Protein AF-A0A8H3HIB6-F1 (afdb_monomer)

Mean predicted aligned error: 14.37 Å

InterPro domains:
  IPR028945 Get1 family [PF04420] (6-119)
  IPR029012 Helix hairpin bin domain superfamily [G3DSA:1.10.287.660] (32-106)

Secondary structure (DSSP, 8-state):
--HHHHHHHHHHHHHHHHHH-HHHHHHHHHHHHHHHHSHHHHHHHHHHHHHHHHHHHHHHHS-TTTTHHHHHHHHHHHHHHHHHHHHHHHHHHHHHHHHHHHHHHHHHHHHHHHHHHHHHHHHHHHHHHHHHHHHHHHHHHHHHHHHHHHHHS--

Nearest PDB structures (foldseek):
  8tid-assembly1_J  TM=3.700E-01  e=4.736E+00  Tetrahymena thermophila

Structure (mmCIF, N/CA/C/O backbone):
data_AF-A0A8H3HIB6-F1
#
_entry.id   AF-A0A8H3HIB6-F1
#
loop_
_atom_site.group_PDB
_atom_site.id
_atom_site.type_symbol
_atom_site.label_atom_id
_atom_site.label_alt_id
_atom_site.label_comp_id
_atom_site.label_asym_id
_atom_site.label_entity_id
_atom_site.label_seq_id
_atom_site.pdbx_PDB_ins_code
_atom_site.Cartn_x
_atom_site.Cartn_y
_atom_site.Cartn_z
_atom_site.occupancy
_atom_site.B_iso_or_equiv
_atom_site.auth_seq_id
_atom_site.auth_comp_id
_atom_site.auth_asym_id
_atom_site.auth_atom_id
_atom_site.pdbx_PDB_model_num
ATOM 1 N N . MET A 1 1 ? 26.232 -17.263 -21.374 1.00 53.28 1 MET A N 1
ATOM 2 C CA . MET A 1 1 ? 24.855 -16.727 -21.423 1.00 53.28 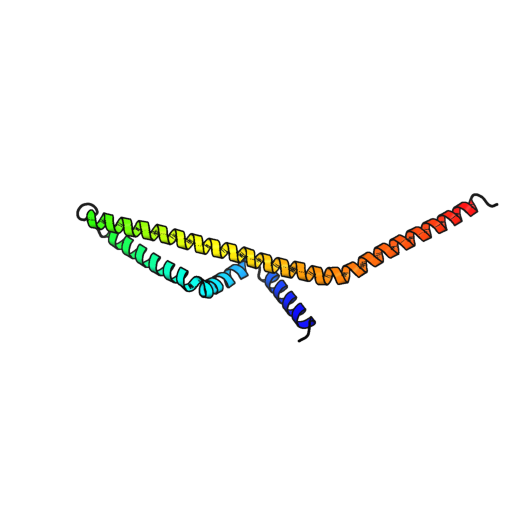1 MET A CA 1
ATOM 3 C C . MET A 1 1 ? 24.874 -15.468 -22.271 1.00 53.28 1 MET A C 1
ATOM 5 O O . MET A 1 1 ? 25.568 -14.526 -21.917 1.00 53.28 1 MET A O 1
ATOM 9 N N . SER A 1 2 ? 24.249 -15.507 -23.444 1.00 85.44 2 SER A N 1
ATOM 10 C CA . SER A 1 2 ? 24.438 -14.527 -24.522 1.00 85.44 2 SER A CA 1
ATOM 11 C C . SER A 1 2 ? 23.658 -13.231 -24.263 1.00 85.44 2 SER A C 1
ATOM 13 O O . SER A 1 2 ? 22.469 -13.294 -23.963 1.00 85.44 2 SER A O 1
ATOM 15 N N . ILE A 1 3 ? 24.297 -12.070 -24.450 1.00 78.12 3 ILE A N 1
ATOM 16 C CA . ILE A 1 3 ? 23.713 -10.714 -24.311 1.00 78.12 3 ILE A CA 1
ATOM 17 C C . ILE A 1 3 ? 22.390 -10.554 -25.078 1.00 78.12 3 ILE A C 1
ATOM 19 O O . ILE A 1 3 ? 21.459 -9.910 -24.597 1.00 78.12 3 ILE A O 1
ATOM 23 N N . LEU A 1 4 ? 22.282 -11.210 -26.236 1.00 81.25 4 LEU A N 1
ATOM 24 C CA . LEU A 1 4 ? 21.079 -11.229 -27.067 1.00 81.25 4 LEU A CA 1
ATOM 25 C C . LEU A 1 4 ? 19.845 -11.768 -26.320 1.00 81.25 4 LEU A C 1
ATOM 27 O O . LEU A 1 4 ? 18.753 -11.225 -26.454 1.00 81.25 4 LEU A O 1
ATOM 31 N N . SER A 1 5 ? 20.028 -12.807 -25.498 1.00 76.88 5 SER A N 1
ATOM 32 C CA . SER A 1 5 ? 18.945 -13.410 -24.713 1.00 76.88 5 SER A CA 1
ATOM 33 C C . SER A 1 5 ? 18.448 -12.448 -23.632 1.00 76.88 5 SER A C 1
ATOM 35 O O . SER A 1 5 ? 17.246 -12.268 -23.454 1.00 76.88 5 SER A O 1
ATOM 37 N N . THR A 1 6 ? 19.370 -11.748 -22.967 1.00 78.06 6 THR A N 1
ATOM 38 C CA . THR A 1 6 ? 19.041 -10.759 -21.934 1.00 78.06 6 THR A CA 1
ATOM 39 C C . THR A 1 6 ? 18.213 -9.604 -22.497 1.00 78.06 6 THR A C 1
ATOM 41 O O . THR A 1 6 ? 17.218 -9.209 -21.893 1.00 78.06 6 THR A O 1
ATOM 44 N N . ILE A 1 7 ? 18.585 -9.089 -23.674 1.00 79.94 7 ILE A N 1
ATOM 45 C CA . ILE A 1 7 ? 17.861 -7.997 -24.341 1.00 79.94 7 ILE A CA 1
ATOM 46 C C . ILE A 1 7 ? 16.484 -8.471 -24.816 1.00 79.94 7 ILE A C 1
ATOM 48 O O . ILE A 1 7 ? 15.495 -7.770 -24.619 1.00 79.94 7 ILE A O 1
ATOM 52 N N . PHE A 1 8 ? 16.395 -9.676 -25.386 1.00 80.56 8 PHE A N 1
ATOM 53 C CA . PHE A 1 8 ? 15.124 -10.249 -25.826 1.00 80.56 8 PHE A CA 1
ATOM 54 C C . PHE A 1 8 ? 14.132 -10.409 -24.667 1.00 80.56 8 PHE A C 1
ATOM 56 O O . PHE A 1 8 ? 12.986 -9.981 -24.777 1.00 80.56 8 PHE A O 1
ATOM 63 N N . ILE A 1 9 ? 14.581 -10.958 -23.534 1.00 80.38 9 ILE A N 1
ATOM 64 C CA . ILE A 1 9 ? 13.752 -11.112 -22.330 1.00 80.38 9 ILE A CA 1
ATOM 65 C C . ILE A 1 9 ? 13.302 -9.745 -21.805 1.00 80.38 9 ILE A C 1
ATOM 67 O O . ILE A 1 9 ? 12.134 -9.578 -21.457 1.00 80.38 9 ILE A O 1
ATOM 71 N N . LEU A 1 10 ? 14.200 -8.756 -21.779 1.00 75.38 10 LEU A N 1
ATOM 72 C CA . LEU A 1 10 ? 13.874 -7.396 -21.351 1.00 75.38 10 LEU A CA 1
ATOM 73 C C . LEU A 1 10 ? 12.766 -6.784 -22.225 1.00 75.38 10 LEU A C 1
ATOM 75 O O . LEU A 1 10 ? 11.759 -6.315 -21.694 1.00 75.38 10 LEU A O 1
ATOM 79 N N . VAL A 1 11 ? 12.925 -6.830 -23.552 1.00 76.94 11 VAL A N 1
ATOM 80 C CA . VAL A 1 11 ? 11.955 -6.274 -24.512 1.00 76.94 11 VAL A CA 1
ATOM 81 C C . VAL A 1 11 ? 10.620 -7.019 -24.439 1.00 76.94 11 VAL A C 1
ATOM 83 O O . VAL A 1 11 ? 9.556 -6.398 -24.408 1.00 76.94 11 VAL A O 1
ATOM 86 N N . PHE A 1 12 ? 10.663 -8.347 -24.328 1.00 79.38 12 PHE A N 1
ATOM 87 C CA . PHE A 1 12 ? 9.473 -9.177 -24.182 1.00 79.38 12 PHE A CA 1
ATOM 88 C C . PHE A 1 12 ? 8.672 -8.816 -22.925 1.00 79.38 12 PHE A C 1
ATOM 90 O O . PHE A 1 12 ? 7.457 -8.647 -23.003 1.00 79.38 12 PHE A O 1
ATOM 97 N N . ILE A 1 13 ? 9.344 -8.613 -21.784 1.00 74.19 13 ILE A N 1
ATOM 98 C CA . ILE A 1 13 ? 8.694 -8.155 -20.549 1.00 74.19 13 ILE A CA 1
ATOM 99 C C . ILE A 1 13 ? 8.083 -6.766 -20.753 1.00 74.19 13 ILE A C 1
ATOM 101 O O . ILE A 1 13 ? 6.945 -6.546 -20.343 1.00 74.19 13 ILE A O 1
ATOM 105 N N . THR A 1 14 ? 8.786 -5.834 -21.405 1.00 71.81 14 THR A N 1
ATOM 106 C CA . THR A 1 14 ? 8.238 -4.486 -21.624 1.00 71.81 14 THR A CA 1
ATOM 107 C C . THR A 1 14 ? 6.979 -4.488 -22.487 1.00 71.81 14 THR A C 1
ATOM 109 O O . THR A 1 14 ? 6.027 -3.789 -22.13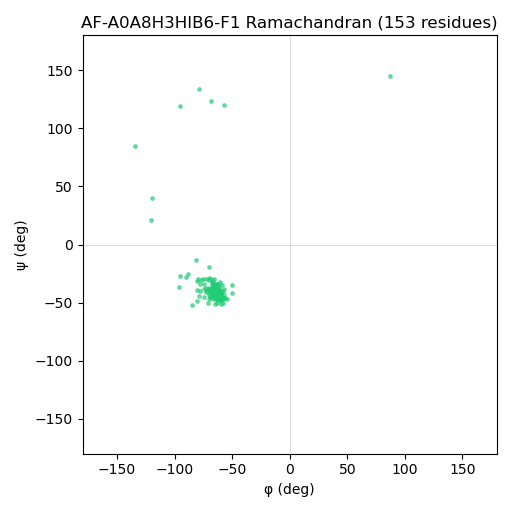8 1.00 71.81 14 THR A O 1
ATOM 112 N N . GLU A 1 15 ? 6.912 -5.308 -23.540 1.00 75.06 15 GLU A N 1
ATOM 113 C CA . GLU A 1 15 ? 5.704 -5.381 -24.368 1.00 75.06 15 GLU A CA 1
ATOM 114 C C . GLU A 1 15 ? 4.572 -6.182 -23.734 1.00 75.06 15 GLU A C 1
ATOM 116 O O . GLU A 1 15 ? 3.408 -5.807 -23.878 1.00 75.06 15 GLU A O 1
ATOM 121 N N . LEU A 1 16 ? 4.885 -7.197 -22.923 1.00 74.88 16 LEU A N 1
ATOM 122 C CA . LEU A 1 16 ? 3.888 -7.834 -22.060 1.00 74.88 16 LEU A CA 1
ATOM 123 C C . LEU A 1 16 ? 3.236 -6.813 -21.126 1.00 74.88 16 LEU A C 1
ATOM 125 O O . LEU A 1 16 ? 2.018 -6.802 -20.964 1.00 74.88 16 LEU A O 1
ATOM 129 N N . VAL A 1 17 ? 4.029 -5.917 -20.534 1.00 73.31 17 VAL A N 1
ATOM 130 C CA . VAL A 1 17 ? 3.496 -4.878 -19.648 1.00 73.31 17 VAL A CA 1
ATOM 131 C C . VAL A 1 17 ? 2.692 -3.829 -20.419 1.00 73.31 17 VAL A C 1
ATOM 133 O O . VAL A 1 17 ? 1.663 -3.368 -19.919 1.00 73.31 17 VAL A O 1
ATOM 136 N N . ARG A 1 18 ? 3.117 -3.462 -21.634 1.00 69.31 18 ARG A N 1
ATOM 137 C CA . ARG A 1 18 ? 2.357 -2.558 -22.512 1.00 69.31 18 ARG A CA 1
ATOM 138 C C . ARG A 1 18 ? 1.010 -3.156 -22.915 1.00 69.31 18 ARG A C 1
ATOM 140 O O . ARG A 1 18 ? 0.025 -2.425 -22.945 1.00 69.31 18 ARG A O 1
ATOM 147 N N . TRP A 1 19 ? 0.967 -4.464 -23.165 1.00 72.06 19 TRP A N 1
ATOM 148 C CA . TRP A 1 19 ? -0.240 -5.196 -23.546 1.00 72.06 19 TRP A CA 1
ATOM 149 C C . TRP A 1 19 ? -1.210 -5.417 -22.377 1.00 72.06 19 TRP A C 1
ATOM 151 O O . TRP A 1 19 ? -2.403 -5.170 -22.521 1.00 72.06 19 TRP A O 1
ATOM 161 N N . VAL A 1 20 ? -0.712 -5.831 -21.207 1.00 74.56 20 VAL A N 1
ATOM 162 C CA . VAL A 1 20 ? -1.549 -6.099 -20.020 1.00 74.56 20 VAL A CA 1
ATOM 163 C C . VAL A 1 20 ? -2.016 -4.805 -19.338 1.00 74.56 20 VAL A C 1
ATOM 165 O O . VAL A 1 20 ? -3.095 -4.761 -18.748 1.00 74.56 20 VAL A O 1
ATOM 168 N N . GLY A 1 21 ? -1.229 -3.731 -19.437 1.00 66.69 21 GLY A N 1
ATOM 169 C CA . GLY A 1 21 ? -1.543 -2.428 -18.860 1.00 66.69 21 GLY A CA 1
ATOM 170 C C . GLY A 1 21 ? -1.081 -2.272 -17.407 1.00 66.69 21 GLY A C 1
ATOM 171 O O . GLY A 1 21 ? -1.111 -3.196 -16.590 1.00 66.69 21 GLY A O 1
ATOM 172 N N . LYS A 1 22 ? -0.652 -1.048 -17.064 1.00 65.50 22 LYS A N 1
ATOM 173 C CA . LYS A 1 22 ? -0.079 -0.718 -15.745 1.00 65.50 22 LYS A CA 1
ATOM 174 C C . LYS A 1 22 ? -1.059 -0.954 -14.592 1.00 65.50 22 LYS A C 1
ATOM 176 O O . LYS A 1 22 ? -0.637 -1.361 -13.515 1.00 65.50 22 LYS A O 1
ATOM 181 N N . SER A 1 23 ? -2.348 -0.701 -14.809 1.00 66.44 23 SER A N 1
ATOM 182 C CA . SER A 1 23 ? -3.404 -0.856 -13.802 1.00 66.44 23 SER A CA 1
ATOM 183 C C . SER A 1 23 ? -3.609 -2.317 -13.403 1.00 66.44 23 SER A C 1
ATOM 185 O O . SER A 1 23 ? -3.608 -2.629 -12.214 1.00 66.44 23 SER A O 1
ATOM 187 N N . VAL A 1 24 ? -3.698 -3.214 -14.388 1.00 69.62 24 VAL A N 1
ATOM 188 C CA . VAL A 1 24 ? -3.931 -4.649 -14.174 1.00 69.62 24 VAL A CA 1
ATOM 189 C C . VAL A 1 24 ? -2.734 -5.297 -13.484 1.00 69.62 24 VAL A C 1
ATOM 191 O O . VAL A 1 24 ? -2.906 -6.051 -12.526 1.00 69.62 24 VAL A O 1
ATOM 194 N N . LEU A 1 25 ? -1.504 -4.955 -13.891 1.00 69.25 25 LEU A N 1
ATOM 195 C CA . LEU A 1 25 ? -0.312 -5.468 -13.212 1.00 69.25 25 LEU A CA 1
ATOM 196 C C . LEU A 1 25 ? -0.233 -5.004 -11.760 1.00 69.25 25 LEU A C 1
ATOM 198 O O . LEU A 1 25 ? 0.193 -5.764 -10.898 1.00 69.25 25 LEU A O 1
ATOM 202 N N . LEU A 1 26 ? -0.650 -3.773 -11.472 1.00 69.94 26 LEU A N 1
ATOM 203 C CA . LEU A 1 26 ? -0.625 -3.231 -10.121 1.00 69.94 26 LEU A CA 1
ATOM 204 C C . LEU A 1 26 ? -1.650 -3.924 -9.221 1.00 69.94 26 LEU A C 1
ATOM 206 O O . LEU A 1 26 ? -1.335 -4.242 -8.077 1.00 69.94 26 LEU A O 1
ATOM 210 N N . GLU A 1 27 ? -2.842 -4.217 -9.737 1.00 71.06 27 GLU A N 1
ATOM 211 C CA . GLU A 1 27 ? -3.853 -5.003 -9.024 1.00 71.06 27 GLU A CA 1
ATOM 212 C C . GLU A 1 27 ? -3.452 -6.469 -8.831 1.00 71.06 27 GLU A C 1
ATOM 214 O O . GLU A 1 27 ? -3.814 -7.058 -7.814 1.00 71.06 27 GLU A O 1
ATOM 219 N N . LEU A 1 28 ? -2.652 -7.038 -9.738 1.00 72.00 28 LEU A N 1
ATOM 220 C CA . LEU A 1 28 ? -2.121 -8.397 -9.618 1.00 72.00 28 LEU A CA 1
ATOM 221 C C . LEU A 1 28 ? -0.924 -8.484 -8.655 1.00 72.00 28 LEU A C 1
ATOM 223 O O . LEU A 1 28 ? -0.853 -9.391 -7.826 1.00 72.00 28 LEU A O 1
ATOM 227 N N . LEU A 1 29 ? 0.027 -7.547 -8.734 1.00 69.88 29 LEU A N 1
ATOM 228 C CA . LEU A 1 29 ? 1.253 -7.578 -7.927 1.00 69.88 29 LEU A CA 1
ATOM 229 C C . LEU A 1 29 ? 1.037 -7.064 -6.509 1.00 69.88 29 LEU A C 1
ATOM 231 O O . LEU A 1 29 ? 1.697 -7.544 -5.593 1.00 69.88 29 LEU A O 1
ATOM 235 N N . TYR A 1 30 ? 0.123 -6.118 -6.291 1.00 71.88 30 TYR A N 1
ATOM 236 C CA . TYR A 1 30 ? -0.146 -5.587 -4.956 1.00 71.88 30 TYR A CA 1
ATOM 237 C C . TYR A 1 30 ? -0.573 -6.653 -3.923 1.00 71.88 30 TYR A C 1
ATOM 239 O O . TYR A 1 30 ? 0.002 -6.653 -2.831 1.00 71.88 30 TYR A O 1
ATOM 247 N N . PRO A 1 31 ? -1.500 -7.595 -4.199 1.00 70.94 31 PRO A N 1
ATOM 248 C CA . PRO A 1 31 ? -1.847 -8.665 -3.260 1.00 70.94 31 PRO A CA 1
ATOM 249 C C . PRO A 1 31 ? -0.692 -9.650 -3.031 1.00 70.94 31 PRO A C 1
ATOM 251 O O . PRO A 1 31 ? -0.548 -10.174 -1.929 1.00 70.94 31 PRO A O 1
ATOM 254 N N . VAL A 1 32 ? 0.161 -9.884 -4.033 1.00 71.81 32 VAL A N 1
ATOM 255 C CA . VAL A 1 32 ? 1.362 -10.724 -3.888 1.00 71.81 32 VAL A CA 1
ATOM 256 C C . VAL A 1 32 ? 2.398 -10.021 -3.008 1.00 71.81 32 VAL A C 1
ATOM 258 O O . VAL A 1 32 ? 2.895 -10.601 -2.044 1.00 71.81 32 VAL A O 1
ATOM 261 N N . TYR A 1 33 ? 2.656 -8.740 -3.268 1.00 73.06 33 TYR A N 1
ATOM 262 C CA . TYR A 1 33 ? 3.574 -7.912 -2.493 1.00 73.06 33 TYR A CA 1
ATOM 263 C C . TYR A 1 33 ? 3.111 -7.762 -1.040 1.00 73.06 33 TYR A C 1
ATOM 265 O O . TYR A 1 33 ? 3.896 -7.959 -0.114 1.00 73.06 33 TYR A O 1
ATOM 273 N N . THR A 1 34 ? 1.824 -7.487 -0.817 1.00 70.75 34 THR A N 1
ATOM 274 C CA . THR A 1 34 ? 1.263 -7.368 0.538 1.00 70.75 34 THR A CA 1
ATOM 275 C C . THR A 1 34 ? 1.258 -8.697 1.288 1.00 70.75 34 THR A C 1
ATOM 277 O O . THR A 1 34 ? 1.512 -8.695 2.489 1.00 70.75 34 THR A O 1
ATOM 280 N N . LYS A 1 35 ? 1.064 -9.839 0.614 1.00 66.81 35 LYS A N 1
ATOM 281 C CA . LYS A 1 35 ? 1.199 -11.163 1.247 1.00 66.81 35 LYS A CA 1
ATOM 282 C C . LYS A 1 35 ? 2.631 -11.503 1.659 1.00 66.81 35 LYS A C 1
ATOM 284 O O . LYS A 1 35 ? 2.801 -12.211 2.646 1.00 66.81 35 LYS A O 1
ATOM 289 N N . ILE A 1 36 ? 3.634 -11.026 0.923 1.00 70.44 36 ILE A N 1
ATOM 290 C CA . ILE A 1 36 ? 5.047 -11.323 1.196 1.00 70.44 36 ILE A CA 1
ATOM 291 C C . ILE A 1 36 ? 5.614 -10.352 2.239 1.00 70.44 36 ILE A C 1
ATOM 293 O O . ILE A 1 36 ? 6.159 -10.785 3.248 1.00 70.44 36 ILE A O 1
ATOM 297 N N . PHE A 1 37 ? 5.457 -9.044 2.028 1.00 69.56 37 PHE A N 1
ATOM 298 C CA . PHE A 1 37 ? 6.084 -8.013 2.865 1.00 69.56 37 PHE A CA 1
ATOM 299 C C . PHE A 1 37 ? 5.192 -7.482 3.989 1.00 69.56 37 PHE A C 1
ATOM 301 O O . PHE A 1 37 ? 5.694 -7.016 5.006 1.00 69.56 37 PHE A O 1
ATOM 308 N N . LEU A 1 38 ? 3.870 -7.534 3.821 1.00 73.56 38 LEU A N 1
ATOM 309 C CA . LEU A 1 38 ? 2.910 -6.829 4.678 1.00 73.56 38 LEU A CA 1
ATOM 310 C C . LEU A 1 38 ? 1.923 -7.775 5.369 1.00 73.56 38 LEU A C 1
ATOM 312 O O . LEU A 1 38 ? 0.862 -7.353 5.831 1.00 73.56 38 LEU A O 1
ATOM 316 N N . LYS A 1 39 ? 2.291 -9.058 5.482 1.00 73.25 39 LYS A N 1
ATOM 317 C CA . LYS A 1 39 ? 1.448 -10.096 6.078 1.00 73.25 39 LYS A CA 1
ATOM 318 C C . LYS A 1 39 ? 1.034 -9.748 7.509 1.00 73.25 39 LYS A C 1
ATOM 320 O O . LYS A 1 39 ? -0.144 -9.816 7.835 1.00 73.25 39 LYS A O 1
ATOM 325 N N . SER A 1 40 ? 1.988 -9.291 8.324 1.00 73.00 40 SER A N 1
ATOM 326 C CA . SER A 1 40 ? 1.752 -8.891 9.720 1.00 73.00 40 SER A CA 1
ATOM 327 C C . SER A 1 40 ? 0.760 -7.725 9.836 1.00 73.00 40 SER A C 1
ATOM 329 O O . SER A 1 40 ? -0.168 -7.769 10.640 1.00 73.00 40 SER A O 1
ATOM 331 N N . THR A 1 41 ? 0.892 -6.708 8.982 1.00 74.81 41 THR A N 1
ATOM 332 C CA . THR A 1 41 ? 0.006 -5.534 8.978 1.00 74.81 41 THR A CA 1
ATOM 333 C C . THR A 1 41 ? -1.410 -5.886 8.525 1.00 74.81 41 THR A C 1
ATOM 335 O O . THR A 1 41 ? -2.375 -5.404 9.113 1.00 74.81 41 THR A O 1
ATOM 338 N N . VAL A 1 42 ? -1.553 -6.750 7.515 1.00 77.31 42 VAL A N 1
ATOM 339 C CA . VAL A 1 42 ? -2.861 -7.219 7.023 1.00 77.31 42 VAL A CA 1
ATOM 340 C C . VAL A 1 42 ? -3.543 -8.135 8.043 1.00 77.31 42 VAL A C 1
ATOM 342 O O . VAL A 1 42 ? -4.744 -7.997 8.285 1.00 77.31 42 VAL A O 1
ATOM 345 N N . ASP A 1 43 ? -2.787 -9.030 8.683 1.00 81.88 43 ASP A N 1
ATOM 346 C CA . ASP A 1 43 ? -3.304 -9.899 9.743 1.00 81.88 43 ASP A CA 1
ATOM 347 C C . ASP A 1 43 ? -3.754 -9.052 10.951 1.00 81.88 43 ASP A C 1
ATOM 349 O O . ASP A 1 43 ? -4.870 -9.230 11.443 1.00 81.88 43 ASP A O 1
ATOM 353 N N . ARG A 1 44 ? -2.971 -8.035 11.342 1.00 79.81 44 ARG A N 1
ATOM 354 C CA . ARG A 1 44 ? -3.339 -7.071 12.395 1.00 79.81 44 ARG A CA 1
ATOM 355 C C . ARG A 1 44 ? -4.559 -6.221 12.032 1.00 79.81 44 ARG A C 1
ATOM 357 O O . ARG A 1 44 ? -5.407 -5.954 12.876 1.00 79.81 44 ARG A O 1
ATOM 364 N N . GLN A 1 45 ? -4.700 -5.823 10.770 1.00 84.88 45 GLN A N 1
ATOM 365 C CA . GLN A 1 45 ? -5.889 -5.119 10.285 1.00 84.88 45 GLN A CA 1
ATOM 366 C C . GLN A 1 45 ? -7.144 -6.000 10.401 1.00 84.88 45 GLN A C 1
ATOM 368 O O . GLN A 1 45 ? -8.211 -5.512 10.776 1.00 84.88 45 GLN A O 1
ATOM 373 N N . ARG A 1 46 ? -7.041 -7.298 10.079 1.00 86.00 46 ARG A N 1
ATOM 374 C CA . ARG A 1 46 ? -8.155 -8.251 10.211 1.00 86.00 46 ARG A CA 1
ATOM 375 C C . ARG A 1 46 ? -8.544 -8.478 11.667 1.00 86.00 46 ARG A C 1
ATOM 377 O O . ARG A 1 46 ? -9.738 -8.444 11.961 1.00 86.00 46 ARG A O 1
ATOM 384 N N . THR A 1 47 ? -7.573 -8.673 12.558 1.00 88.62 47 THR A N 1
ATOM 385 C CA . THR A 1 47 ? -7.843 -8.884 13.988 1.00 88.62 47 THR A CA 1
ATOM 386 C C . THR A 1 47 ? -8.488 -7.646 14.607 1.00 88.62 47 THR 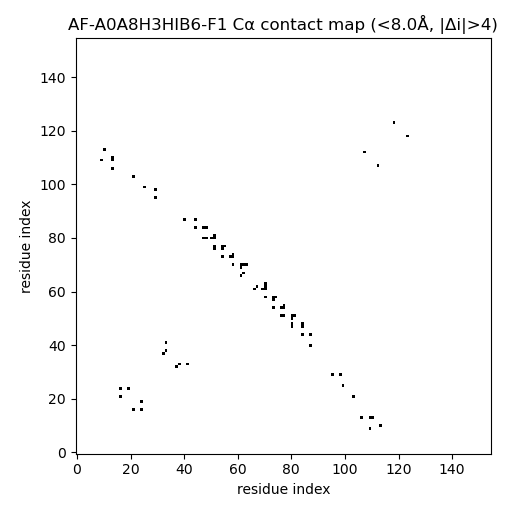A C 1
ATOM 388 O O . THR A 1 47 ? -9.548 -7.755 15.214 1.00 88.62 47 THR A O 1
ATOM 391 N N . LEU A 1 48 ? -7.953 -6.449 14.339 1.00 87.94 48 LEU A N 1
ATOM 392 C CA . LEU 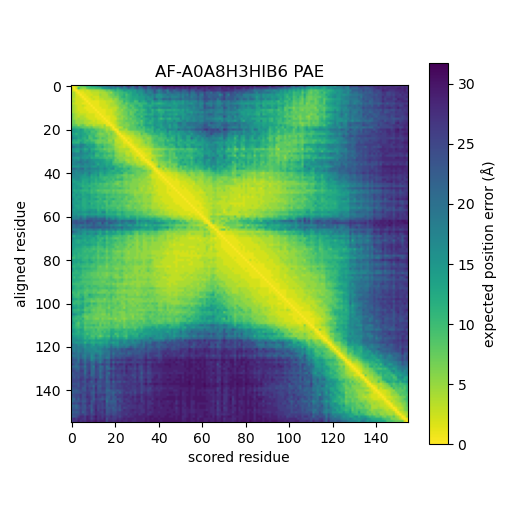A 1 48 ? -8.529 -5.188 14.817 1.00 87.94 48 LEU A CA 1
ATOM 393 C C . LEU A 1 48 ? -9.942 -4.940 14.278 1.00 87.94 48 LEU A C 1
ATOM 395 O O . LEU A 1 48 ? -10.804 -4.469 15.016 1.00 87.94 48 LEU A O 1
ATOM 399 N N . ARG A 1 49 ? -10.226 -5.283 13.013 1.00 89.12 49 ARG A N 1
ATOM 400 C CA . ARG A 1 49 ? -11.596 -5.209 12.470 1.00 89.12 49 ARG A CA 1
ATOM 401 C C . ARG A 1 49 ? -12.552 -6.131 13.212 1.00 89.12 49 ARG A C 1
ATOM 403 O O . ARG A 1 49 ? -13.654 -5.698 13.541 1.00 89.12 49 ARG A O 1
ATOM 410 N N . ALA A 1 50 ? -12.146 -7.373 13.466 1.00 91.75 50 ALA A N 1
ATOM 411 C CA . ALA A 1 50 ? -12.961 -8.324 14.213 1.00 91.75 50 ALA A CA 1
ATOM 412 C C . ALA A 1 50 ? -13.226 -7.819 15.641 1.00 91.75 50 ALA A C 1
ATOM 414 O O . ALA A 1 50 ? -14.379 -7.791 16.073 1.00 91.75 50 ALA A O 1
ATOM 415 N N . ASP A 1 51 ? -12.192 -7.316 16.317 1.00 89.25 51 ASP A N 1
ATOM 416 C CA . ASP A 1 51 ? -12.284 -6.769 17.672 1.00 89.25 51 ASP A CA 1
ATOM 417 C C . ASP A 1 51 ? -13.178 -5.526 17.746 1.00 89.25 51 ASP A C 1
ATOM 419 O O . ASP A 1 51 ? -13.981 -5.395 18.671 1.00 89.25 51 ASP A O 1
ATOM 423 N N . VAL A 1 52 ? -13.088 -4.616 16.769 1.00 91.19 52 VAL A N 1
ATOM 424 C CA . VAL A 1 52 ? -13.953 -3.428 16.691 1.00 91.19 52 VAL A CA 1
ATOM 425 C C . VAL A 1 52 ? -15.404 -3.824 16.431 1.00 91.19 52 VAL A C 1
ATOM 427 O O . VAL A 1 52 ? -16.305 -3.252 17.043 1.00 91.19 52 VAL A O 1
ATOM 430 N N . LEU A 1 53 ? -15.658 -4.800 15.554 1.00 91.81 53 LEU A N 1
ATOM 431 C CA . LEU A 1 53 ? -17.013 -5.292 15.290 1.00 91.81 53 LEU A CA 1
ATOM 432 C C . LEU A 1 53 ? -17.618 -5.981 16.519 1.00 91.81 53 LEU A C 1
ATOM 434 O O . LEU A 1 53 ? -18.792 -5.758 16.816 1.00 91.81 53 LEU A O 1
ATOM 438 N N . ALA A 1 54 ? -16.826 -6.768 17.251 1.00 91.88 54 ALA A N 1
ATOM 439 C CA . ALA A 1 54 ? -17.240 -7.369 18.515 1.00 91.88 54 ALA A CA 1
ATOM 440 C C . ALA A 1 54 ? -17.542 -6.292 19.570 1.00 91.88 54 ALA A C 1
ATOM 442 O O . ALA A 1 54 ? -18.645 -6.245 20.107 1.00 91.88 54 ALA A O 1
ATOM 443 N N . ALA A 1 55 ? -16.627 -5.339 19.774 1.00 88.38 55 ALA A N 1
ATOM 444 C CA . ALA A 1 55 ? -16.811 -4.251 20.732 1.00 88.38 55 ALA A CA 1
ATOM 445 C C . ALA A 1 55 ? -18.011 -3.345 20.393 1.00 88.38 55 ALA A C 1
ATOM 447 O O . ALA A 1 55 ? -18.688 -2.855 21.295 1.00 88.38 55 ALA A O 1
ATOM 448 N N . LYS A 1 56 ? -18.310 -3.136 19.102 1.00 90.25 56 LYS A N 1
ATOM 449 C CA . LYS A 1 56 ? -19.521 -2.427 18.664 1.00 90.25 56 LYS A CA 1
ATOM 450 C C . LYS A 1 56 ? -20.793 -3.208 18.990 1.00 90.25 56 LYS A C 1
ATOM 452 O O . LYS A 1 56 ? -21.755 -2.590 19.435 1.00 90.25 56 LYS A O 1
ATOM 457 N N . ARG A 1 57 ? -20.809 -4.533 18.803 1.00 90.88 57 ARG A N 1
ATOM 458 C CA . ARG A 1 57 ? -21.957 -5.370 19.201 1.00 90.88 57 ARG A CA 1
ATOM 459 C C . ARG A 1 57 ? -22.210 -5.289 20.703 1.00 90.88 57 ARG A C 1
ATOM 461 O O . ARG A 1 57 ? -23.334 -5.003 21.102 1.00 90.88 57 ARG A O 1
ATOM 468 N N . ASP A 1 58 ? -21.165 -5.436 21.509 1.00 86.75 58 ASP A N 1
ATOM 469 C CA . ASP A 1 58 ? -21.262 -5.357 22.970 1.00 86.75 58 ASP A CA 1
ATOM 470 C C . ASP A 1 58 ? -21.771 -3.979 23.440 1.00 86.75 58 ASP A C 1
ATOM 472 O O . ASP A 1 58 ? -22.471 -3.866 24.450 1.00 86.75 58 ASP A O 1
ATOM 476 N N . LEU A 1 59 ? -21.445 -2.915 22.693 1.00 87.75 59 LEU A N 1
ATOM 477 C CA . LEU A 1 59 ? -21.856 -1.546 23.007 1.00 87.75 59 LEU A CA 1
ATOM 478 C C . LEU A 1 59 ? -23.339 -1.328 22.733 1.00 87.75 59 LEU A C 1
ATOM 480 O O . LEU A 1 59 ? -23.995 -0.643 23.509 1.00 87.75 59 LEU A O 1
ATOM 484 N N . LEU A 1 60 ? -23.862 -1.934 21.667 1.00 87.56 60 LEU A N 1
ATOM 485 C CA . LEU A 1 60 ? -25.285 -1.891 21.334 1.00 87.56 60 LEU A CA 1
ATOM 486 C C . LEU A 1 60 ? -26.139 -2.711 22.310 1.00 87.56 60 LEU A C 1
ATOM 488 O O . LEU A 1 60 ? -27.295 -2.371 22.531 1.00 87.56 60 LEU A O 1
ATOM 492 N N . GLN A 1 61 ? -25.578 -3.765 22.908 1.00 86.81 61 GLN A N 1
ATOM 493 C CA . GLN A 1 61 ? -26.268 -4.586 23.911 1.00 86.81 61 GLN A CA 1
ATOM 494 C C . GLN A 1 61 ? -26.248 -3.983 25.325 1.00 86.81 61 GLN A C 1
ATOM 496 O O . GLN A 1 61 ? -26.976 -4.445 26.201 1.00 86.81 61 GLN A O 1
ATOM 501 N N . THR A 1 62 ? -25.417 -2.970 25.576 1.00 83.62 62 THR A N 1
ATOM 502 C CA . THR A 1 62 ? -25.283 -2.356 26.901 1.00 83.62 62 THR A CA 1
ATOM 503 C C . THR A 1 62 ? -26.186 -1.122 27.010 1.00 83.62 62 THR A C 1
ATOM 505 O O . THR A 1 62 ? -25.975 -0.149 26.287 1.00 83.62 62 THR A O 1
ATOM 508 N N . SER A 1 63 ? -27.149 -1.130 27.945 1.00 79.88 63 SER A N 1
ATOM 509 C CA . SER A 1 63 ? -27.934 0.065 28.314 1.00 79.88 63 SER A CA 1
ATOM 510 C C . SER A 1 63 ? -26.985 1.171 28.773 1.00 79.88 63 SER A C 1
ATOM 512 O O . SER A 1 63 ? -26.207 0.992 29.716 1.00 79.88 63 SER A O 1
ATOM 514 N N . SER A 1 64 ? -27.018 2.309 28.082 1.00 76.12 64 SER A N 1
ATOM 515 C CA . SER A 1 64 ? -26.128 3.434 28.357 1.00 76.12 64 SER A CA 1
ATOM 516 C C . SER A 1 64 ? -26.390 4.059 29.725 1.00 76.12 64 SER A C 1
ATOM 518 O O . SER A 1 64 ? -25.441 4.546 30.323 1.00 76.12 64 SER A O 1
ATOM 520 N N . GLN A 1 65 ? -27.626 4.007 30.235 1.00 77.25 65 GLN A N 1
ATOM 521 C CA . GLN A 1 65 ? -28.024 4.637 31.498 1.00 77.25 65 GLN A CA 1
ATOM 522 C C . GLN A 1 65 ? -27.633 3.801 32.724 1.00 77.25 65 GLN A C 1
ATOM 524 O O . GLN A 1 65 ? -26.982 4.324 33.626 1.00 77.25 65 GLN A O 1
ATOM 529 N N . ASP A 1 66 ? -27.934 2.501 32.731 1.00 80.62 66 ASP A N 1
ATOM 530 C CA . ASP A 1 66 ? -27.690 1.643 33.904 1.00 80.62 66 ASP A CA 1
ATOM 531 C C . ASP A 1 66 ? -26.227 1.201 34.022 1.00 80.62 66 ASP A C 1
ATOM 533 O O . ASP A 1 66 ? -25.709 0.966 35.112 1.00 80.62 66 ASP A O 1
ATOM 537 N N . GLN A 1 67 ? -25.532 1.081 32.887 1.00 85.19 67 GLN A N 1
ATOM 538 C CA . GLN A 1 67 ? -24.160 0.576 32.816 1.00 85.19 67 GLN A CA 1
ATOM 539 C C . GLN A 1 67 ? -23.198 1.620 32.233 1.00 85.19 67 GLN A C 1
ATOM 541 O O . GLN A 1 67 ? -22.277 1.278 31.486 1.00 85.19 67 GLN A O 1
ATOM 546 N N . PHE A 1 68 ? -23.368 2.895 32.607 1.00 83.25 68 PHE A N 1
ATOM 547 C CA . PHE A 1 68 ? -22.591 4.035 32.093 1.00 83.25 68 PHE A CA 1
ATOM 548 C C . PHE A 1 68 ? -21.072 3.814 32.151 1.00 83.25 68 PHE A C 1
ATOM 550 O O . PHE A 1 68 ? -20.355 4.098 31.190 1.00 83.25 68 PHE A O 1
ATOM 557 N N . ALA A 1 69 ? -20.565 3.243 33.250 1.00 86.81 69 ALA A N 1
ATOM 558 C CA . ALA A 1 69 ? -19.139 2.960 33.417 1.00 86.81 69 ALA A CA 1
ATOM 559 C C . ALA A 1 69 ? -18.617 1.933 32.392 1.00 86.81 69 ALA A C 1
ATOM 561 O O . ALA A 1 69 ? -17.548 2.112 31.798 1.00 86.81 69 ALA A O 1
ATOM 562 N N . LYS A 1 70 ? -19.391 0.869 32.141 1.00 86.62 70 LYS A N 1
ATOM 563 C CA . LYS A 1 70 ? -19.062 -0.166 31.152 1.00 86.62 70 LYS A CA 1
ATOM 564 C C . LYS A 1 70 ? -19.191 0.383 29.732 1.00 86.62 70 LYS A C 1
ATOM 566 O O . LYS A 1 70 ? -18.285 0.183 28.923 1.00 86.62 70 LYS A O 1
ATOM 571 N N . TRP A 1 71 ? -20.259 1.131 29.463 1.00 89.31 71 TRP A N 1
ATOM 572 C CA . TRP A 1 71 ? -20.503 1.792 28.184 1.00 89.31 71 TRP A CA 1
ATOM 573 C C . TRP A 1 71 ? -19.369 2.761 27.825 1.00 89.31 71 TRP A C 1
ATOM 575 O O . TRP A 1 71 ? -18.799 2.665 26.740 1.00 89.31 71 TRP A O 1
ATOM 585 N N . ALA A 1 72 ? -18.946 3.617 28.760 1.00 88.44 72 ALA A N 1
ATOM 586 C CA . ALA A 1 72 ? -17.859 4.571 28.543 1.00 88.44 72 ALA A CA 1
ATOM 587 C C . ALA A 1 72 ? -16.518 3.876 28.251 1.00 88.44 72 ALA A C 1
ATOM 589 O O . ALA A 1 72 ? -15.774 4.291 27.356 1.00 88.44 72 ALA A O 1
ATOM 590 N N . LYS A 1 73 ? -16.206 2.787 28.970 1.00 90.88 73 LYS A N 1
ATOM 591 C CA . LYS A 1 73 ? -14.983 2.004 28.732 1.00 90.88 73 LYS A CA 1
ATOM 592 C C . LYS A 1 73 ? -14.997 1.346 27.352 1.00 90.88 73 LYS A C 1
ATOM 594 O O . LYS A 1 73 ? -13.989 1.374 26.645 1.00 90.88 73 LYS A O 1
ATOM 599 N N . LEU A 1 74 ? -16.135 0.780 26.961 1.00 90.56 74 LEU A N 1
ATOM 600 C CA . LEU A 1 74 ? -16.297 0.112 25.677 1.00 90.56 74 LEU A CA 1
ATOM 601 C C . LEU A 1 74 ? -16.282 1.102 24.508 1.00 90.56 74 LEU A C 1
ATOM 603 O O . LEU A 1 74 ? -15.632 0.841 23.498 1.00 90.56 74 LEU A O 1
ATOM 607 N N . ARG A 1 75 ? -16.896 2.276 24.681 1.00 90.00 75 ARG A N 1
ATOM 608 C CA . ARG A 1 75 ? -16.858 3.371 23.708 1.00 90.00 75 ARG A CA 1
ATOM 609 C C . ARG A 1 75 ? -15.423 3.802 23.410 1.00 90.00 75 ARG A C 1
ATOM 611 O O . ARG A 1 75 ? -15.014 3.768 22.256 1.00 90.00 75 ARG A O 1
ATOM 618 N N . ARG A 1 76 ? -14.612 4.055 24.448 1.00 93.06 76 ARG A N 1
ATOM 619 C CA . ARG A 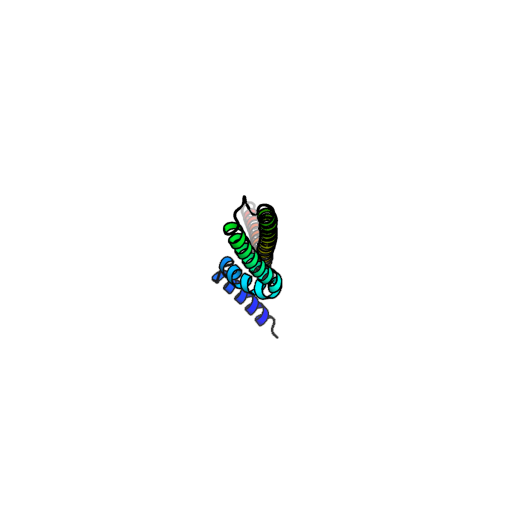1 76 ? -13.178 4.380 24.293 1.00 93.06 76 ARG A CA 1
ATOM 620 C C . ARG A 1 76 ? -12.389 3.277 23.579 1.00 93.06 76 ARG A C 1
ATOM 622 O O . ARG A 1 76 ? -11.450 3.581 22.847 1.00 93.06 76 ARG A O 1
ATOM 629 N N . ARG A 1 77 ? -12.741 2.001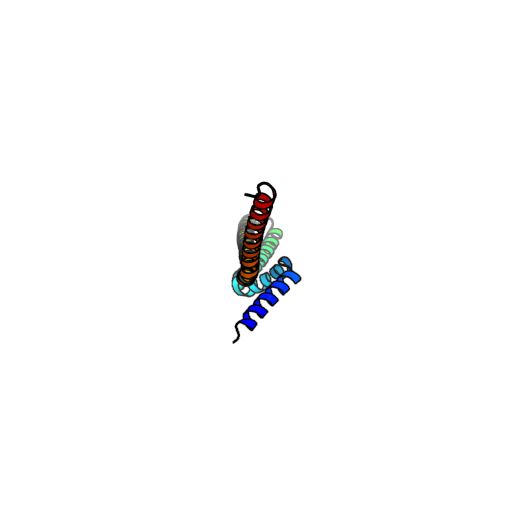 23.790 1.00 90.38 77 ARG A N 1
ATOM 630 C CA . ARG A 1 77 ? -12.119 0.869 23.079 1.00 90.38 77 ARG A CA 1
ATOM 631 C C . ARG A 1 77 ? -12.471 0.886 21.590 1.00 90.38 77 ARG A C 1
ATOM 633 O O . ARG A 1 77 ? -11.574 0.699 20.775 1.00 90.38 77 ARG A O 1
ATOM 640 N N . VAL A 1 78 ? -13.738 1.130 21.247 1.00 91.19 78 VAL A N 1
ATOM 641 C CA . VAL A 1 78 ? -14.191 1.265 19.852 1.00 91.19 78 VAL A CA 1
ATOM 642 C C . VAL A 1 78 ? -13.498 2.444 19.175 1.00 91.19 78 VAL A C 1
ATOM 644 O O . VAL A 1 78 ? -12.937 2.267 18.098 1.00 91.19 78 VAL A O 1
ATOM 647 N N . ASP A 1 79 ? -13.468 3.608 19.822 1.00 93.12 79 ASP A N 1
ATOM 648 C CA . ASP A 1 79 ? -12.862 4.818 19.259 1.00 93.12 79 ASP A CA 1
ATOM 649 C C . ASP A 1 79 ? -11.346 4.637 19.036 1.00 93.12 79 ASP A C 1
ATOM 651 O O . ASP A 1 79 ? -10.830 4.972 17.971 1.00 93.12 79 ASP A O 1
ATOM 655 N N . ARG A 1 80 ? -10.630 4.005 19.984 1.00 92.38 80 ARG A N 1
ATOM 656 C CA . ARG A 1 80 ? -9.208 3.647 19.816 1.00 92.38 80 ARG A CA 1
ATOM 657 C C . ARG A 1 80 ? -8.991 2.665 18.664 1.00 92.38 80 ARG A C 1
ATOM 659 O O . ARG A 1 80 ? -8.065 2.843 17.879 1.00 92.38 80 ARG A O 1
ATOM 666 N N . GLY A 1 81 ? -9.833 1.636 18.572 1.00 89.94 81 GLY A N 1
ATOM 667 C CA . GLY A 1 81 ? -9.733 0.629 17.519 1.00 89.94 81 GLY A CA 1
ATOM 668 C C . GLY A 1 81 ? -9.984 1.207 16.126 1.00 89.94 81 GLY A C 1
ATOM 669 O O . GLY A 1 81 ? -9.294 0.825 15.187 1.00 89.94 81 GLY A O 1
ATOM 670 N N . LEU A 1 82 ? -10.914 2.160 15.993 1.00 91.38 82 LEU A N 1
ATOM 671 C CA . LEU A 1 82 ? -11.151 2.882 14.739 1.00 91.38 82 LEU A CA 1
ATOM 672 C C . LEU A 1 82 ? -9.944 3.745 14.342 1.00 91.38 82 LEU A C 1
ATOM 674 O O . LEU A 1 82 ? -9.505 3.666 13.198 1.00 91.38 82 LEU A O 1
ATOM 678 N N . ALA A 1 83 ? -9.350 4.480 15.287 1.00 93.1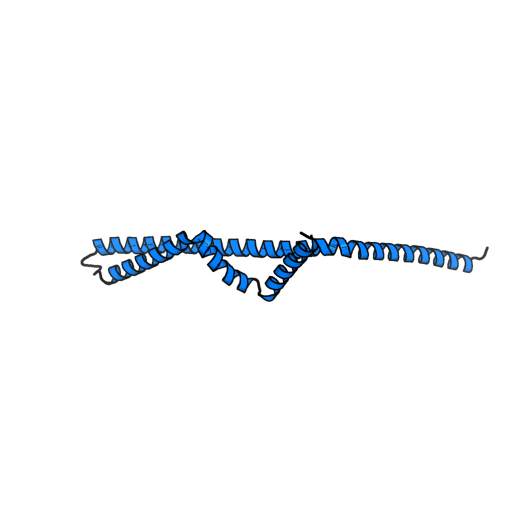2 83 ALA A N 1
ATOM 679 C CA . ALA A 1 83 ? -8.158 5.289 15.022 1.00 93.12 83 ALA A CA 1
ATOM 680 C C . ALA A 1 83 ? -6.943 4.445 14.576 1.00 93.12 83 ALA A C 1
ATOM 682 O O . ALA A 1 83 ? -6.212 4.823 13.654 1.00 93.12 83 ALA A O 1
ATOM 683 N N . GLU A 1 84 ? -6.729 3.275 15.192 1.00 90.38 84 GLU A N 1
ATOM 684 C CA . GLU A 1 84 ? -5.666 2.346 14.776 1.00 90.38 84 GLU A CA 1
ATOM 685 C C . GLU A 1 84 ? -5.947 1.763 13.379 1.00 90.38 84 GLU A C 1
ATOM 687 O O . GLU A 1 84 ? -5.036 1.641 12.559 1.00 90.38 84 GLU A O 1
ATOM 692 N N . LEU A 1 85 ? -7.216 1.479 13.067 1.00 89.88 85 LEU A N 1
ATOM 693 C CA . LEU A 1 85 ? -7.650 1.020 11.746 1.00 89.88 85 LEU A CA 1
ATOM 694 C C . LEU A 1 85 ? -7.378 2.044 10.643 1.00 89.88 85 LEU A C 1
ATOM 696 O O . LEU A 1 85 ? -6.873 1.663 9.587 1.00 89.88 85 LEU A O 1
ATOM 700 N N . ASP A 1 86 ? -7.667 3.321 10.886 1.00 90.38 86 ASP A N 1
ATOM 701 C CA . ASP A 1 86 ? -7.402 4.397 9.926 1.00 90.38 86 ASP A CA 1
ATOM 702 C C . ASP A 1 86 ? -5.900 4.612 9.710 1.00 90.38 86 ASP A C 1
ATOM 704 O O . ASP A 1 86 ? -5.454 4.788 8.575 1.00 90.38 86 ASP A O 1
ATOM 708 N N . THR A 1 87 ? -5.099 4.488 10.770 1.00 90.75 87 THR A N 1
ATOM 709 C CA . THR A 1 87 ? -3.630 4.536 10.684 1.00 90.75 87 THR A CA 1
ATOM 710 C C . THR A 1 87 ? -3.082 3.374 9.849 1.00 90.75 87 THR A C 1
ATOM 712 O O . THR A 1 87 ? -2.242 3.554 8.967 1.00 90.75 87 THR A O 1
ATOM 715 N N . ILE A 1 88 ? -3.579 2.156 10.069 1.00 86.44 88 ILE A N 1
ATOM 716 C CA . ILE A 1 88 ? -3.168 1.000 9.266 1.00 86.44 88 ILE A CA 1
ATOM 717 C C . ILE A 1 88 ? -3.634 1.165 7.813 1.00 86.44 88 ILE A C 1
ATOM 719 O O . ILE A 1 88 ? -2.866 0.912 6.889 1.00 86.44 88 ILE A O 1
ATOM 723 N N . ASN A 1 89 ? -4.852 1.647 7.570 1.00 87.88 89 ASN A N 1
ATOM 724 C CA . ASN A 1 89 ? -5.331 1.902 6.210 1.00 87.88 89 ASN A CA 1
ATOM 725 C C . ASN A 1 89 ? -4.471 2.943 5.475 1.00 87.88 89 ASN A C 1
ATOM 727 O O . ASN A 1 89 ? -4.141 2.732 4.307 1.00 87.88 89 ASN A O 1
ATOM 731 N N . SER A 1 90 ? -4.069 4.030 6.138 1.00 85.69 90 SER A N 1
ATOM 732 C CA . SER A 1 90 ? -3.236 5.070 5.522 1.00 85.69 90 SER A CA 1
ATOM 733 C C . SER A 1 90 ? -1.829 4.562 5.189 1.00 85.69 90 SER A C 1
ATOM 735 O O . SER A 1 90 ? -1.320 4.836 4.099 1.00 85.69 90 SER A O 1
ATOM 737 N N . THR A 1 91 ? -1.226 3.740 6.055 1.00 85.00 91 THR A N 1
ATOM 738 C CA . THR A 1 91 ? 0.067 3.091 5.761 1.00 85.00 91 THR A CA 1
ATOM 739 C C . THR A 1 91 ? -0.027 2.129 4.575 1.00 85.00 91 THR A C 1
ATOM 741 O O . THR A 1 91 ? 0.832 2.164 3.693 1.00 85.00 91 THR A O 1
ATOM 744 N N . LEU A 1 92 ? -1.096 1.329 4.483 1.00 82.81 92 LEU A N 1
ATOM 745 C CA . LEU A 1 92 ? -1.340 0.440 3.340 1.00 82.81 92 LEU A CA 1
ATOM 746 C C . LEU A 1 92 ? -1.538 1.217 2.030 1.00 82.81 92 LEU A C 1
ATOM 748 O O . LEU A 1 92 ? -1.023 0.803 0.986 1.00 82.81 92 LEU A O 1
ATOM 752 N N . ALA A 1 93 ? -2.251 2.345 2.081 1.00 82.62 93 ALA A N 1
ATOM 753 C CA . ALA A 1 93 ? -2.447 3.229 0.936 1.00 82.62 93 ALA A CA 1
ATOM 754 C C . ALA A 1 93 ? -1.124 3.867 0.480 1.00 82.62 93 ALA A C 1
ATOM 756 O O . ALA A 1 93 ? -0.799 3.825 -0.705 1.00 82.62 93 ALA A O 1
ATOM 757 N N . SER A 1 94 ? -0.314 4.369 1.416 1.00 81.88 94 SER A N 1
ATOM 758 C CA . SER A 1 94 ? 1.017 4.916 1.122 1.00 81.88 94 SER A CA 1
ATOM 759 C C . SER A 1 94 ? 1.959 3.863 0.523 1.00 81.88 94 SER A C 1
ATOM 761 O O . SER A 1 94 ? 2.653 4.129 -0.464 1.00 81.88 94 SER A O 1
ATOM 763 N N . ALA A 1 95 ? 1.930 2.631 1.042 1.00 79.81 95 ALA A N 1
ATOM 764 C CA . ALA A 1 95 ? 2.685 1.512 0.485 1.00 79.81 95 ALA A CA 1
ATOM 765 C C . ALA A 1 95 ? 2.245 1.180 -0.953 1.00 79.81 95 ALA A C 1
ATOM 767 O O . ALA A 1 95 ? 3.092 0.928 -1.812 1.00 79.81 95 ALA A O 1
ATOM 768 N N . ARG A 1 96 ? 0.936 1.241 -1.246 1.00 79.19 96 ARG A N 1
ATOM 769 C CA . ARG A 1 96 ? 0.391 1.042 -2.601 1.00 79.19 96 ARG A CA 1
ATOM 770 C C . ARG A 1 96 ? 0.879 2.110 -3.575 1.00 79.19 96 ARG A C 1
ATOM 772 O O . ARG A 1 96 ? 1.341 1.773 -4.664 1.00 79.19 96 ARG A O 1
ATOM 779 N N . THR A 1 97 ? 0.816 3.379 -3.180 1.00 80.19 97 THR A N 1
ATOM 780 C CA . THR A 1 97 ? 1.297 4.499 -4.001 1.00 80.19 97 THR A CA 1
ATOM 781 C C . THR A 1 97 ? 2.802 4.408 -4.229 1.00 80.19 97 THR A C 1
ATOM 783 O O . THR A 1 97 ? 3.256 4.494 -5.367 1.00 80.19 97 THR A O 1
ATOM 786 N N . SER A 1 98 ? 3.579 4.143 -3.176 1.00 78.50 98 SER A N 1
ATOM 787 C CA . SER A 1 98 ? 5.032 3.967 -3.276 1.00 78.50 98 SER A CA 1
ATOM 788 C C . SER A 1 98 ? 5.407 2.831 -4.230 1.00 78.50 98 SER A C 1
ATOM 790 O O . SER A 1 98 ? 6.324 2.973 -5.038 1.00 78.50 98 SER A O 1
ATOM 792 N N . PHE A 1 99 ? 4.676 1.714 -4.179 1.00 78.56 99 PHE A N 1
ATOM 793 C CA . PHE A 1 99 ? 4.854 0.603 -5.109 1.00 78.56 99 PHE A CA 1
ATOM 794 C C . PHE A 1 99 ? 4.516 1.001 -6.554 1.00 78.56 99 PHE A C 1
ATOM 796 O O . PHE A 1 99 ? 5.308 0.731 -7.454 1.00 78.56 99 PHE A O 1
ATOM 803 N N . SER A 1 100 ? 3.396 1.704 -6.770 1.00 79.00 100 SER A N 1
ATOM 804 C CA . SER A 1 100 ? 2.986 2.219 -8.087 1.00 79.00 100 SER A CA 1
ATOM 805 C C . SER A 1 100 ? 4.066 3.073 -8.744 1.00 79.00 100 SER A C 1
ATOM 807 O O . SER A 1 100 ? 4.402 2.881 -9.915 1.00 79.00 100 SER A O 1
ATOM 809 N N . VAL A 1 101 ? 4.635 3.999 -7.966 1.00 79.56 101 VAL A N 1
ATOM 810 C CA . VAL A 1 101 ? 5.688 4.906 -8.425 1.00 79.56 101 VAL A CA 1
ATOM 811 C C . VAL A 1 101 ? 6.937 4.112 -8.780 1.00 79.56 101 VAL A C 1
ATOM 813 O O . VAL A 1 101 ? 7.413 4.225 -9.902 1.00 79.56 101 VAL A O 1
ATOM 816 N N . LYS A 1 102 ? 7.422 3.241 -7.884 1.00 78.12 102 LYS A N 1
ATOM 817 C CA . LYS A 1 102 ? 8.599 2.397 -8.155 1.00 78.12 102 LYS A CA 1
ATOM 818 C C . LYS A 1 102 ? 8.417 1.548 -9.410 1.00 78.12 102 LYS A C 1
ATOM 820 O O . LYS A 1 102 ? 9.306 1.512 -10.254 1.00 78.12 102 LYS A O 1
ATOM 825 N N . PHE A 1 103 ? 7.262 0.905 -9.552 1.00 77.31 103 PHE A N 1
ATOM 826 C CA . PHE A 1 103 ? 6.943 0.076 -10.708 1.00 77.31 103 PHE A CA 1
ATOM 827 C C . PHE A 1 103 ? 6.897 0.898 -12.004 1.00 77.31 103 PHE A C 1
ATOM 829 O O . PHE A 1 103 ? 7.516 0.531 -13.000 1.00 77.31 103 PHE A O 1
ATOM 836 N N . SER A 1 104 ? 6.235 2.056 -11.977 1.00 73.44 104 SER A N 1
ATOM 837 C CA . SER A 1 104 ? 6.170 2.968 -13.123 1.00 73.44 104 SER A CA 1
ATOM 838 C C . SER A 1 104 ? 7.547 3.497 -13.521 1.00 73.44 104 SER A C 1
ATOM 840 O O . SER A 1 104 ? 7.840 3.567 -14.713 1.00 73.44 104 SER A O 1
ATOM 842 N N . THR A 1 105 ? 8.400 3.819 -12.546 1.00 79.94 105 THR A N 1
ATOM 843 C CA . THR A 1 105 ? 9.783 4.245 -12.783 1.00 79.94 105 THR A CA 1
ATOM 844 C C . THR A 1 105 ? 10.608 3.125 -13.400 1.00 79.94 105 THR A C 1
ATOM 846 O O . THR A 1 105 ? 11.308 3.375 -14.371 1.00 79.94 105 THR A O 1
ATOM 849 N N . VAL A 1 106 ? 10.500 1.888 -12.904 1.00 80.31 106 VAL A N 1
ATOM 850 C CA . VAL A 1 106 ? 11.194 0.733 -13.497 1.00 80.31 106 VAL A CA 1
ATOM 851 C C . VAL A 1 106 ? 10.774 0.541 -14.951 1.00 80.31 106 VAL A C 1
ATOM 853 O O . VAL A 1 106 ? 11.636 0.416 -15.811 1.00 80.31 106 VAL A O 1
ATOM 856 N N . LEU A 1 107 ? 9.474 0.598 -15.257 1.00 76.81 107 LEU A N 1
ATOM 857 C CA . LEU A 1 107 ? 9.004 0.502 -16.643 1.00 76.81 107 LEU A CA 1
ATOM 858 C C . LEU A 1 107 ? 9.529 1.629 -17.522 1.00 76.81 107 LEU A C 1
ATOM 860 O O . LEU A 1 107 ? 9.909 1.387 -18.666 1.00 76.81 107 LEU A O 1
ATOM 864 N N . TRP A 1 108 ? 9.542 2.853 -16.999 1.00 77.25 108 TRP A N 1
ATOM 865 C CA . TRP A 1 108 ? 10.094 3.992 -17.713 1.00 77.25 108 TRP A CA 1
ATOM 866 C C . TRP A 1 108 ? 11.590 3.797 -17.981 1.00 77.25 108 TRP A C 1
ATOM 868 O O . TRP A 1 108 ? 12.009 3.930 -19.123 1.00 77.25 108 TRP A O 1
ATOM 878 N N . VAL A 1 109 ? 12.378 3.376 -16.985 1.00 81.75 109 VAL A N 1
ATOM 879 C CA . VAL A 1 109 ? 13.809 3.069 -17.151 1.00 81.75 109 VAL A CA 1
ATOM 880 C C . VAL A 1 109 ? 14.020 1.935 -18.151 1.00 81.75 109 VAL A C 1
ATOM 882 O O . VAL A 1 109 ? 14.902 2.042 -18.993 1.00 81.75 109 VAL A O 1
ATOM 885 N N . CYS A 1 110 ? 13.217 0.872 -18.115 1.00 73.81 110 CYS A N 1
ATOM 886 C CA . CYS A 1 110 ? 13.320 -0.215 -19.089 1.00 73.81 110 CYS A CA 1
ATOM 887 C C . CYS A 1 110 ? 12.999 0.261 -20.514 1.00 73.81 110 CYS A C 1
ATOM 889 O O . CYS A 1 110 ? 13.715 -0.095 -21.445 1.00 73.81 110 CYS A O 1
ATOM 891 N N . THR A 1 111 ? 11.962 1.087 -20.683 1.00 72.12 111 THR A N 1
ATOM 892 C CA . THR A 1 111 ? 11.529 1.582 -22.002 1.00 72.12 111 THR A CA 1
ATOM 893 C C . THR A 1 111 ? 12.532 2.586 -22.571 1.00 72.12 111 THR A C 1
ATOM 895 O O . THR A 1 111 ? 13.004 2.425 -23.693 1.00 72.12 111 THR A O 1
ATOM 898 N N . THR A 1 112 ? 12.911 3.591 -21.781 1.00 73.81 112 THR A N 1
ATOM 899 C CA . THR A 1 112 ? 13.894 4.609 -22.167 1.00 73.81 112 THR A CA 1
ATOM 900 C C . THR A 1 112 ? 15.289 3.996 -22.307 1.00 73.81 112 THR A C 1
ATOM 902 O O . THR A 1 112 ? 16.013 4.311 -23.242 1.00 73.81 112 THR A O 1
ATOM 905 N N . GLY A 1 113 ? 15.666 3.066 -21.426 1.00 72.62 113 GLY A N 1
ATOM 906 C CA . GLY A 1 113 ? 16.926 2.329 -21.511 1.00 72.62 113 GLY A CA 1
ATOM 907 C C . GLY A 1 113 ? 17.029 1.529 -22.806 1.00 72.62 113 GLY A C 1
ATOM 908 O O . GLY A 1 113 ? 18.034 1.634 -23.502 1.00 72.62 113 GLY A O 1
ATOM 909 N N . ALA A 1 114 ? 15.970 0.811 -23.192 1.00 69.31 114 ALA A N 1
ATOM 910 C CA . ALA A 1 114 ? 15.912 0.134 -24.487 1.00 69.31 114 ALA A CA 1
ATOM 911 C C . ALA A 1 114 ? 16.045 1.125 -25.659 1.00 69.31 114 ALA A C 1
ATOM 913 O O . ALA A 1 114 ? 16.795 0.864 -26.600 1.00 69.31 114 ALA A O 1
ATOM 914 N N . GLN A 1 115 ? 15.385 2.286 -25.579 1.00 65.69 115 GLN A N 1
ATOM 915 C CA . GLN A 1 115 ? 15.514 3.348 -26.580 1.00 65.69 115 GLN A CA 1
ATOM 916 C C . GLN A 1 115 ? 16.928 3.932 -26.662 1.00 65.69 115 GLN A C 1
ATOM 918 O O . GLN A 1 115 ? 17.354 4.246 -27.763 1.00 65.69 115 GLN A O 1
ATOM 923 N N . PHE A 1 116 ? 17.680 4.036 -25.563 1.00 66.12 116 PHE A N 1
ATOM 924 C CA . PHE A 1 116 ? 19.084 4.462 -25.605 1.00 66.12 116 PHE A CA 1
ATOM 925 C C . PHE A 1 116 ? 19.978 3.436 -26.307 1.00 66.12 116 PHE A C 1
ATOM 927 O O . PHE A 1 116 ? 20.786 3.817 -27.149 1.00 66.12 116 PHE A O 1
ATOM 934 N N . PHE A 1 117 ? 19.799 2.138 -26.040 1.00 64.19 117 PHE A N 1
ATOM 935 C CA . PHE A 1 117 ? 20.573 1.092 -26.722 1.00 64.19 117 PHE A CA 1
ATOM 936 C C . PHE A 1 117 ? 20.306 1.045 -28.233 1.00 64.19 117 PHE A C 1
ATOM 938 O O . PHE A 1 117 ? 21.222 0.800 -29.015 1.00 64.19 117 PHE A O 1
ATOM 945 N N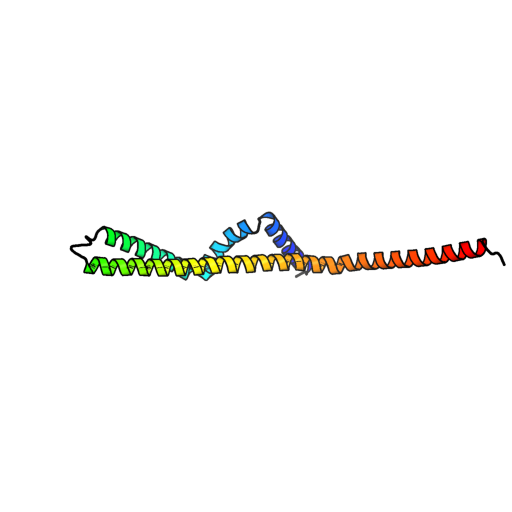 . ILE A 1 118 ? 19.063 1.294 -28.651 1.00 61.44 118 ILE A N 1
ATOM 946 C CA . ILE A 1 118 ? 18.669 1.321 -30.067 1.00 61.44 118 ILE A CA 1
ATOM 947 C C . ILE A 1 118 ? 19.033 2.670 -30.708 1.00 61.44 118 ILE A C 1
ATOM 949 O O . ILE A 1 118 ? 19.487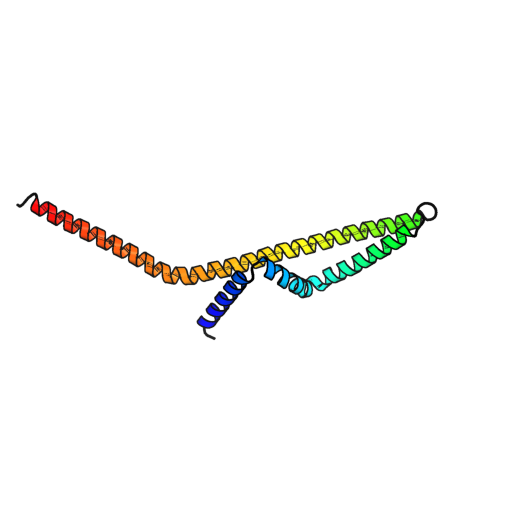 2.716 -31.848 1.00 61.44 118 ILE A O 1
ATOM 953 N N . GLY A 1 119 ? 18.863 3.766 -29.971 1.00 60.38 119 GLY A N 1
ATOM 954 C CA . GLY A 1 119 ? 19.086 5.139 -30.413 1.00 60.38 119 GLY A CA 1
ATOM 955 C C . GLY A 1 119 ? 20.557 5.457 -30.644 1.00 60.38 119 GLY A C 1
ATOM 956 O O . GLY A 1 119 ? 20.884 5.982 -31.697 1.00 60.38 119 GLY A O 1
ATOM 957 N N . GLU A 1 120 ? 21.459 5.071 -29.743 1.00 54.84 120 GLU A N 1
ATOM 958 C CA . GLU A 1 120 ? 22.909 5.240 -29.949 1.00 54.84 120 GLU A CA 1
ATOM 959 C C . GLU A 1 120 ? 23.399 4.468 -31.187 1.00 54.84 120 GLU A C 1
ATOM 961 O O . GLU A 1 120 ? 24.190 4.980 -31.979 1.00 54.84 120 GLU A O 1
ATOM 966 N N . TYR A 1 121 ? 22.873 3.259 -31.416 1.00 55.53 121 TYR A N 1
ATOM 967 C CA . TYR A 1 121 ? 23.302 2.414 -32.534 1.00 55.53 121 TYR A CA 1
ATOM 968 C C . TYR A 1 121 ? 22.699 2.843 -33.884 1.00 55.53 121 TYR A C 1
ATOM 970 O O . TYR A 1 121 ? 23.354 2.734 -34.918 1.00 55.53 121 TYR A O 1
ATOM 978 N N . TRP A 1 122 ? 21.460 3.350 -33.896 1.00 54.25 122 TRP A N 1
ATOM 979 C CA . TRP A 1 122 ? 20.739 3.707 -35.127 1.00 54.25 122 TRP A CA 1
ATOM 980 C C . TRP A 1 122 ? 20.848 5.201 -35.485 1.00 54.25 122 TRP A C 1
ATOM 982 O O . TRP A 1 122 ? 20.991 5.548 -36.658 1.00 54.25 122 TRP A O 1
ATOM 992 N N . PHE A 1 123 ? 20.855 6.106 -34.496 1.00 52.78 123 PHE A N 1
ATOM 993 C CA . PHE A 1 123 ? 20.976 7.555 -34.722 1.00 52.78 123 PHE A CA 1
ATOM 994 C C . PHE A 1 123 ? 22.393 7.973 -35.135 1.00 52.78 123 PHE A C 1
ATOM 996 O O . PHE A 1 123 ? 22.543 8.903 -35.928 1.00 52.78 123 PHE A O 1
ATOM 1003 N N . SER A 1 124 ? 23.426 7.248 -34.688 1.00 52.44 124 SER A N 1
ATOM 1004 C CA . SER A 1 124 ? 24.794 7.411 -35.203 1.00 52.44 124 SER A CA 1
ATOM 1005 C C . SER A 1 124 ? 24.858 7.202 -36.726 1.00 52.44 124 SER A C 1
ATOM 1007 O O . SER A 1 124 ? 25.506 7.969 -37.440 1.00 52.44 124 SER A O 1
ATOM 1009 N N . LEU A 1 125 ? 24.098 6.242 -37.264 1.00 52.59 125 LEU A N 1
ATOM 1010 C CA . LEU A 1 125 ? 24.067 5.961 -38.702 1.00 52.59 125 LEU A CA 1
ATOM 1011 C C . LEU A 1 125 ? 23.290 7.027 -39.501 1.00 52.59 125 LEU A C 1
ATOM 1013 O O . LEU A 1 125 ? 23.712 7.416 -40.590 1.00 52.59 125 LEU A O 1
ATOM 1017 N N . PHE A 1 126 ? 22.182 7.539 -38.958 1.00 51.53 126 PHE A N 1
ATOM 1018 C CA . PHE A 1 126 ? 21.328 8.516 -39.647 1.00 51.53 126 PHE A CA 1
ATOM 1019 C C . PHE A 1 126 ? 21.897 9.948 -39.617 1.00 51.53 126 PHE A C 1
ATOM 1021 O O . PHE A 1 126 ? 21.874 10.642 -40.634 1.00 51.53 126 PHE A O 1
ATOM 1028 N N . ASN A 1 127 ? 22.469 10.384 -38.487 1.00 52.62 127 ASN A N 1
ATOM 1029 C CA . ASN A 1 127 ? 23.035 11.731 -38.344 1.00 52.62 127 ASN A CA 1
ATOM 1030 C C . ASN A 1 127 ? 24.323 11.909 -39.169 1.00 52.62 127 ASN A C 1
ATOM 1032 O O . ASN A 1 127 ? 24.515 12.937 -39.817 1.00 52.62 127 ASN A O 1
ATOM 1036 N N . THR A 1 128 ? 25.173 10.880 -39.234 1.00 58.91 128 THR A N 1
ATOM 1037 C CA . THR A 1 128 ? 26.392 10.910 -40.062 1.00 58.91 128 THR A CA 1
ATOM 1038 C C . THR A 1 128 ? 26.057 10.986 -41.557 1.00 58.91 128 THR A C 1
ATOM 1040 O O . THR A 1 128 ? 26.737 11.678 -42.312 1.00 58.91 128 THR A O 1
ATOM 1043 N N . CYS A 1 129 ? 24.962 10.350 -41.989 1.00 55.38 129 CYS A N 1
ATOM 1044 C CA . CYS A 1 129 ? 24.495 10.400 -43.375 1.00 55.38 129 CYS A CA 1
ATOM 1045 C C . CYS A 1 129 ? 23.904 11.775 -43.747 1.00 55.38 129 CYS A C 1
ATOM 1047 O O . CYS A 1 129 ? 24.200 12.303 -44.817 1.00 55.38 129 CYS A O 1
ATOM 1049 N N . LEU A 1 130 ? 23.143 12.405 -42.844 1.00 58.22 130 LEU A N 1
ATOM 1050 C CA . LEU A 1 130 ? 22.598 13.759 -43.032 1.00 58.22 130 LEU A CA 1
ATOM 1051 C C . LEU A 1 130 ? 23.690 14.839 -43.091 1.00 58.22 130 LEU A C 1
ATOM 1053 O O . LEU A 1 130 ? 23.625 15.726 -43.942 1.00 58.22 130 LEU A O 1
ATOM 1057 N N . ILE A 1 131 ? 24.722 14.736 -42.246 1.00 62.03 131 ILE A N 1
ATOM 1058 C CA . ILE A 1 131 ? 25.885 15.636 -42.288 1.00 62.03 131 ILE A CA 1
ATOM 1059 C C . ILE A 1 131 ? 26.684 15.432 -43.590 1.00 62.03 131 ILE A C 1
ATOM 1061 O O . ILE A 1 131 ? 27.076 16.413 -44.222 1.00 62.03 131 ILE A O 1
ATOM 1065 N N . ALA A 1 132 ? 26.865 14.186 -44.046 1.00 60.56 132 ALA A N 1
ATOM 1066 C CA . ALA A 1 132 ? 27.558 13.881 -45.302 1.00 60.56 132 ALA A CA 1
ATOM 1067 C C . ALA A 1 132 ? 26.802 14.382 -46.550 1.00 60.56 132 ALA A C 1
ATOM 1069 O O . ALA A 1 132 ? 27.420 14.933 -47.461 1.00 60.56 132 ALA A O 1
ATOM 1070 N N . ILE A 1 133 ? 25.469 14.252 -46.586 1.00 59.59 133 ILE A N 1
ATOM 1071 C CA . ILE A 1 133 ? 24.635 14.787 -47.678 1.00 59.59 133 ILE A CA 1
ATOM 1072 C C . ILE A 1 133 ? 24.683 16.322 -47.691 1.00 59.59 133 ILE A C 1
ATOM 1074 O O . ILE A 1 133 ? 24.834 16.911 -48.761 1.00 59.59 133 ILE A O 1
ATOM 1078 N N . GLY A 1 134 ? 24.625 16.969 -46.519 1.00 65.25 134 GLY A N 1
ATOM 1079 C CA . GLY A 1 134 ? 24.745 18.425 -46.395 1.00 65.25 134 GLY A CA 1
ATOM 1080 C C . GLY A 1 134 ? 26.075 18.969 -46.934 1.00 65.25 134 GLY A C 1
ATOM 1081 O O . GLY A 1 134 ? 26.080 19.951 -47.681 1.00 65.25 134 GLY A O 1
ATOM 1082 N N . PHE A 1 135 ? 27.189 18.291 -46.637 1.00 61.25 135 PHE A N 1
ATOM 1083 C CA . PHE A 1 135 ? 28.516 18.651 -47.153 1.00 61.25 135 PHE A CA 1
ATOM 1084 C C . PHE A 1 135 ? 28.602 18.495 -48.681 1.00 61.25 135 PHE A C 1
ATOM 1086 O O . PHE A 1 135 ? 29.055 19.403 -49.376 1.00 61.25 135 PHE A O 1
ATOM 1093 N N . LEU A 1 136 ? 28.061 17.397 -49.224 1.00 60.28 136 LEU A N 1
ATOM 1094 C CA . LEU A 1 136 ? 28.063 17.125 -50.664 1.00 60.28 136 LEU A CA 1
ATOM 1095 C C . LEU A 1 136 ? 27.236 18.155 -51.458 1.00 60.28 136 LEU A C 1
ATOM 1097 O O . LEU A 1 136 ? 27.622 18.564 -52.553 1.00 60.28 136 LEU A O 1
ATOM 1101 N N . THR A 1 137 ? 26.112 18.622 -50.905 1.00 58.94 137 THR A N 1
ATOM 1102 C CA . THR A 1 137 ? 25.299 19.669 -51.544 1.00 58.94 137 THR A CA 1
ATOM 1103 C C . THR A 1 137 ? 25.964 21.046 -51.544 1.00 58.94 137 THR A C 1
ATOM 1105 O O . THR A 1 137 ? 25.747 21.819 -52.480 1.00 58.94 137 THR A O 1
ATOM 1108 N N . HIS A 1 138 ? 26.794 21.356 -50.544 1.00 60.12 138 HIS A N 1
ATOM 1109 C CA . HIS A 1 138 ? 27.505 22.633 -50.475 1.00 60.12 138 HIS A CA 1
ATOM 1110 C C . HIS A 1 138 ? 28.647 22.708 -51.507 1.00 60.12 138 HIS A C 1
ATOM 1112 O O . HIS A 1 138 ? 28.781 23.721 -52.196 1.00 60.12 138 HIS A O 1
ATOM 1118 N N . ASP A 1 139 ? 29.406 21.622 -51.699 1.00 61.69 139 ASP A N 1
ATOM 1119 C CA . ASP A 1 139 ? 30.464 21.547 -52.722 1.00 61.69 139 ASP A CA 1
ATOM 1120 C C . ASP A 1 139 ? 29.913 21.619 -54.157 1.00 61.69 139 ASP A C 1
ATOM 1122 O O . ASP A 1 139 ? 30.436 22.350 -55.003 1.00 61.69 139 ASP A O 1
ATOM 1126 N N . VAL A 1 140 ? 28.796 20.938 -54.440 1.00 62.88 140 VAL A N 1
ATOM 1127 C CA . VAL A 1 140 ? 28.143 20.998 -55.762 1.00 62.88 140 VAL A CA 1
ATOM 1128 C C . VAL A 1 140 ? 27.582 22.398 -56.057 1.00 62.88 140 VAL A C 1
ATOM 1130 O O . VAL A 1 140 ? 27.627 22.861 -57.202 1.00 62.88 140 VAL A O 1
ATOM 1133 N N . ALA A 1 141 ? 27.085 23.110 -55.041 1.00 67.00 141 ALA A N 1
ATOM 1134 C CA . ALA A 1 141 ? 26.603 24.482 -55.191 1.00 67.00 141 ALA A CA 1
ATOM 1135 C C . ALA A 1 141 ? 27.740 25.476 -55.501 1.00 67.00 141 ALA A C 1
ATOM 1137 O O . ALA A 1 141 ? 27.550 26.392 -56.308 1.00 67.00 141 ALA A O 1
ATOM 1138 N N . LEU A 1 142 ? 28.925 25.280 -54.915 1.00 63.62 142 LEU A N 1
ATOM 1139 C CA . LEU A 1 142 ? 30.117 26.082 -55.209 1.00 63.62 142 LEU A CA 1
ATOM 1140 C C . LEU A 1 142 ? 30.659 25.809 -56.619 1.00 63.62 142 LEU A C 1
ATOM 1142 O O . LEU A 1 142 ? 30.904 26.758 -57.368 1.00 63.62 142 LEU A O 1
ATOM 1146 N N . ALA A 1 143 ? 30.733 24.540 -57.034 1.00 64.94 143 ALA A N 1
ATOM 1147 C CA . ALA A 1 143 ? 31.173 24.161 -58.379 1.00 64.94 143 ALA A CA 1
ATOM 1148 C C . ALA A 1 143 ? 30.243 24.711 -59.481 1.00 64.94 143 ALA A C 1
ATOM 1150 O O . ALA A 1 143 ? 30.700 25.234 -60.502 1.00 64.94 143 ALA A O 1
ATOM 1151 N N . ARG A 1 144 ? 28.921 24.678 -59.258 1.00 59.78 144 ARG A N 1
ATOM 1152 C CA . ARG A 1 144 ? 27.939 25.267 -60.184 1.00 59.78 144 ARG A CA 1
ATOM 1153 C C . ARG A 1 144 ? 28.045 26.795 -60.249 1.00 59.78 144 ARG A C 1
ATOM 1155 O O . ARG A 1 144 ? 27.851 27.370 -61.317 1.00 59.78 144 ARG A O 1
ATOM 1162 N N . ARG A 1 145 ? 28.381 27.463 -59.141 1.00 58.88 145 ARG A N 1
ATOM 1163 C CA . ARG A 1 145 ? 28.595 28.919 -59.116 1.00 58.88 145 ARG A CA 1
ATOM 1164 C C . ARG A 1 145 ? 29.836 29.323 -59.920 1.00 58.88 145 ARG A C 1
ATOM 1166 O O . ARG A 1 145 ? 29.743 30.266 -60.696 1.00 58.88 145 ARG A O 1
ATOM 1173 N N . GLN A 1 146 ? 30.942 28.584 -59.810 1.00 62.69 146 GLN A N 1
ATOM 1174 C CA . GLN A 1 146 ? 32.159 28.817 -60.608 1.00 62.69 146 GLN A CA 1
ATOM 1175 C C . GLN A 1 146 ? 31.954 28.575 -62.113 1.00 62.69 146 GLN A C 1
ATOM 1177 O O . GLN A 1 146 ? 32.458 29.325 -62.948 1.00 62.69 146 GLN A O 1
ATOM 1182 N N . SER A 1 147 ? 31.157 27.565 -62.469 1.00 61.88 147 SER A N 1
ATOM 1183 C CA . SER A 1 147 ? 30.741 27.325 -63.856 1.00 61.88 147 SER A CA 1
ATOM 1184 C C . SER A 1 147 ? 29.950 28.498 -64.440 1.00 61.88 147 SER A C 1
ATOM 1186 O O . SER A 1 147 ? 30.145 28.845 -65.601 1.00 61.88 147 SER A O 1
ATOM 1188 N N . LEU A 1 148 ? 29.048 29.099 -63.661 1.00 60.12 148 LEU A N 1
ATOM 1189 C CA . LEU A 1 148 ? 28.221 30.216 -64.121 1.00 60.12 148 LEU A CA 1
ATOM 1190 C C . LEU A 1 148 ? 29.023 31.521 -64.218 1.00 60.12 148 LEU A C 1
ATOM 1192 O O . LEU A 1 148 ? 28.796 32.302 -65.137 1.00 60.12 148 LEU A O 1
ATOM 1196 N N . THR A 1 149 ? 30.003 31.746 -63.337 1.00 59.91 149 THR A N 1
ATOM 1197 C CA . THR A 1 149 ? 30.878 32.928 -63.427 1.00 59.91 149 THR A CA 1
ATOM 1198 C C . THR A 1 149 ? 31.775 32.897 -64.665 1.00 59.91 149 THR A C 1
ATOM 1200 O O . THR A 1 149 ? 31.921 33.929 -65.313 1.00 59.91 149 THR A O 1
ATOM 1203 N N . ASN A 1 150 ? 32.291 31.725 -65.056 1.00 59.25 150 ASN A N 1
ATOM 1204 C CA . ASN A 1 150 ? 33.105 31.581 -66.273 1.00 59.25 150 ASN A CA 1
ATOM 1205 C C . ASN A 1 150 ? 32.305 31.740 -67.575 1.00 59.25 150 ASN A C 1
ATOM 1207 O O . ASN A 1 150 ? 32.891 31.987 -68.624 1.00 59.25 150 ASN A O 1
ATOM 1211 N N . GLN A 1 151 ? 30.978 31.597 -67.527 1.00 61.91 151 GLN A N 1
ATOM 1212 C CA . GLN A 1 151 ? 30.116 31.779 -68.695 1.00 61.91 151 GLN A CA 1
ATOM 1213 C C . GLN A 1 151 ? 29.661 33.237 -68.876 1.00 61.91 151 GLN A C 1
ATOM 1215 O O . GLN A 1 151 ? 29.339 33.645 -69.988 1.00 61.91 151 GLN A O 1
ATOM 1220 N N . ILE A 1 152 ? 29.627 34.018 -67.790 1.00 60.41 152 ILE A N 1
ATOM 1221 C CA . ILE A 1 152 ? 29.167 35.417 -67.783 1.00 60.41 152 ILE A CA 1
ATOM 1222 C C . ILE A 1 152 ? 30.323 36.394 -68.062 1.00 60.41 152 ILE A C 1
ATOM 1224 O O . ILE A 1 152 ? 30.089 37.453 -68.637 1.00 60.41 152 ILE A O 1
ATOM 1228 N N . TRP A 1 153 ? 31.563 36.028 -67.721 1.00 56.75 153 TRP A N 1
ATOM 1229 C CA . TRP A 1 153 ? 32.771 36.788 -68.060 1.00 56.75 153 TRP A CA 1
ATOM 1230 C C . TRP A 1 153 ? 33.858 35.853 -68.601 1.00 56.75 153 TRP A C 1
ATOM 1232 O O . TRP A 1 153 ? 34.699 35.389 -67.827 1.00 56.75 153 TRP A O 1
ATOM 1242 N N . PRO A 1 154 ? 33.851 35.536 -69.907 1.00 52.16 154 PRO A N 1
ATOM 1243 C CA . PRO A 1 154 ? 34.993 34.875 -70.516 1.00 52.16 154 PRO A CA 1
ATOM 1244 C C . PRO A 1 154 ? 36.159 35.871 -70.547 1.00 52.16 154 PRO A C 1
ATOM 1246 O O . PRO A 1 154 ? 36.004 36.991 -71.039 1.00 52.16 154 PRO A O 1
ATOM 1249 N N . ALA A 1 155 ? 37.287 35.481 -69.952 1.00 61.06 155 ALA A N 1
ATOM 1250 C CA . ALA A 1 155 ? 38.554 36.189 -70.118 1.00 61.06 155 ALA A CA 1
ATOM 1251 C C . ALA A 1 155 ? 39.014 36.147 -71.582 1.00 61.06 155 ALA A C 1
ATOM 1253 O O . ALA A 1 155 ? 38.762 35.110 -72.242 1.00 61.06 155 ALA A O 1
#

pLDDT: mean 74.83, std 11.69, range [51.53, 93.12]

Sequence (155 aa):
MSILSTIFILVFITELVRWVGKSVLLELLYPVYTKIFLKSTVDRQRTLRADVLAAKRDLLQTSSQDQFAKWAKLRRRVDRGLAELDTINSTLASARTSFSVKFSTVLWVCTTGAQFFIGEYWFSLFNTCLIAIGFLTHDVALARRQSLTNQIWPA

Organism: NCBI:txid456999

Radius of gyration: 34.79 Å; Cα contacts (8 Å, |Δi|>4): 43; chains: 1; bounding box: 67×54×104 Å

Solvent-accessible surface area (backbone atoms only — not comparable to full-atom values): 8472 Å² total; per-residue (Å²): 136,60,70,68,58,58,52,50,53,52,53,51,52,53,51,50,45,66,72,65,31,72,67,55,52,49,66,59,44,47,61,54,49,38,58,72,78,34,40,69,61,54,52,50,51,51,51,46,50,52,51,35,54,51,42,49,51,57,50,75,71,44,59,59,80,90,37,40,72,60,41,54,55,43,48,53,50,36,56,51,40,50,54,53,49,52,52,52,50,51,51,53,50,50,52,51,52,53,48,51,50,54,51,51,49,50,51,48,49,54,53,53,49,50,48,47,64,50,40,61,65,50,46,55,57,52,53,55,49,52,54,51,51,54,53,55,52,53,54,54,54,52,55,52,50,55,57,51,50,53,71,76,55,71,128

Foldseek 3Di:
DDPVVVLVVLVVVLVVCVVCDLVNVLVVVLVVCCVVPVVVLVVVLVVLVVVLVVLVVVLVVDDCVPPVVVNVVSVVSNVVSVVVNVVSVVVSVVVSVVVSVVVVVVSVCSVVVSCVVVCVVPVVVVVVVVVVVVVVVVVVVVVVVVVVVCVVDPD